Protein AF-A0A7D7PIB9-F1 (afdb_monomer)

Sequence (70 aa):
MINLSLEHELNEWLAERGYAGQADNRNWVAEVVACKLQDSFCMNVSWDALNTAYSEHPEWFSGLVSGDEN

Radius of gyration: 11.82 Å; Cα contacts (8 Å, |Δi|>4): 48; chains: 1; bounding box: 28×27×24 Å

Structure (mmCIF, N/CA/C/O backbone):
data_AF-A0A7D7PIB9-F1
#
_entry.id   AF-A0A7D7PIB9-F1
#
loop_
_atom_site.group_PDB
_atom_site.id
_atom_site.type_symbol
_atom_site.label_atom_id
_atom_site.label_alt_id
_atom_site.label_comp_id
_atom_site.label_asym_id
_atom_site.label_entity_id
_atom_site.label_seq_id
_atom_site.pdbx_PDB_ins_code
_atom_site.Cartn_x
_atom_site.Cartn_y
_atom_site.Cartn_z
_atom_site.occupancy
_atom_site.B_iso_or_equiv
_atom_site.auth_seq_id
_atom_site.auth_comp_id
_atom_site.auth_asym_id
_atom_site.auth_atom_id
_atom_site.pdbx_PDB_model_num
ATOM 1 N N . MET A 1 1 ? 9.503 -6.042 -17.580 1.00 32.72 1 MET A N 1
ATOM 2 C CA . MET A 1 1 ? 10.412 -6.849 -16.743 1.00 32.72 1 MET A CA 1
ATOM 3 C C . MET A 1 1 ? 10.044 -6.518 -15.310 1.00 32.72 1 MET A C 1
ATOM 5 O O . MET A 1 1 ? 10.340 -5.418 -14.870 1.00 32.72 1 MET A O 1
ATOM 9 N N . ILE A 1 2 ? 9.253 -7.375 -14.665 1.00 38.19 2 ILE A N 1
ATOM 10 C CA . ILE A 1 2 ? 8.836 -7.175 -13.273 1.00 38.19 2 ILE A CA 1
ATOM 11 C C . ILE A 1 2 ? 10.006 -7.680 -12.427 1.00 38.19 2 ILE A C 1
ATOM 13 O O . ILE A 1 2 ? 10.474 -8.799 -12.640 1.00 38.19 2 ILE A O 1
ATOM 17 N N . ASN A 1 3 ? 10.561 -6.830 -11.564 1.00 52.19 3 ASN A N 1
ATOM 18 C CA . ASN A 1 3 ? 11.615 -7.241 -10.641 1.00 52.19 3 ASN A CA 1
ATOM 19 C C . ASN A 1 3 ? 11.000 -8.255 -9.664 1.00 52.19 3 ASN A C 1
ATOM 21 O O . ASN A 1 3 ? 10.157 -7.880 -8.856 1.00 52.19 3 ASN A O 1
ATOM 25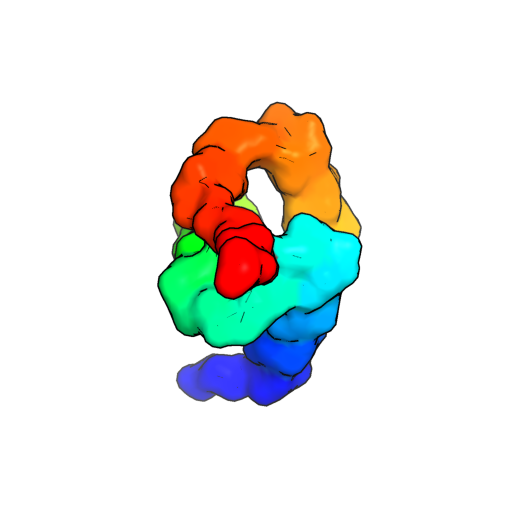 N N . LEU A 1 4 ? 11.406 -9.526 -9.739 1.00 54.84 4 LEU A N 1
ATOM 26 C CA . LEU A 1 4 ? 10.943 -10.591 -8.834 1.00 54.84 4 LEU A CA 1
ATOM 27 C C . LEU A 1 4 ? 11.170 -10.250 -7.351 1.00 54.84 4 LEU A C 1
ATOM 29 O O . LEU A 1 4 ? 10.434 -10.747 -6.504 1.00 54.84 4 LEU A O 1
ATOM 33 N N . SER A 1 5 ? 12.157 -9.402 -7.041 1.00 64.06 5 SER A N 1
ATOM 34 C CA . SER A 1 5 ? 12.384 -8.879 -5.688 1.00 64.06 5 SER A CA 1
ATOM 35 C C . SER A 1 5 ? 11.238 -7.976 -5.235 1.00 64.06 5 SER A C 1
ATOM 37 O O . SER A 1 5 ? 10.651 -8.221 -4.190 1.00 64.06 5 SER A O 1
ATOM 39 N N . LEU A 1 6 ? 10.825 -7.024 -6.081 1.00 69.19 6 LEU A N 1
ATOM 40 C CA . LEU A 1 6 ? 9.752 -6.086 -5.757 1.00 69.19 6 LEU A CA 1
ATOM 41 C C . LEU A 1 6 ? 8.428 -6.817 -5.520 1.00 69.19 6 LEU A C 1
ATOM 43 O O . LEU A 1 6 ? 7.711 -6.478 -4.594 1.00 69.19 6 LEU A O 1
ATOM 47 N N . GLU A 1 7 ? 8.109 -7.835 -6.322 1.00 72.56 7 GLU A N 1
ATOM 48 C CA . GLU A 1 7 ? 6.859 -8.588 -6.161 1.00 72.56 7 GLU A CA 1
ATOM 49 C C . GLU A 1 7 ? 6.828 -9.425 -4.868 1.00 72.56 7 GLU A C 1
ATOM 51 O O . GLU A 1 7 ? 5.790 -9.498 -4.209 1.00 72.56 7 GLU A O 1
ATOM 56 N N . HIS A 1 8 ? 7.951 -10.037 -4.473 1.00 77.50 8 HIS A N 1
ATOM 57 C CA . HIS A 1 8 ? 8.040 -10.761 -3.200 1.00 77.50 8 HIS A CA 1
ATOM 58 C C . HIS A 1 8 ? 7.979 -9.815 -2.003 1.00 77.50 8 HIS A C 1
ATOM 60 O O . HIS A 1 8 ? 7.166 -10.027 -1.110 1.00 77.50 8 HIS A O 1
ATOM 66 N N . GLU A 1 9 ? 8.764 -8.743 -2.019 1.00 78.00 9 GLU A N 1
ATOM 67 C CA . GLU A 1 9 ? 8.793 -7.770 -0.929 1.00 78.00 9 GLU A CA 1
ATOM 68 C C . GLU A 1 9 ? 7.426 -7.067 -0.767 1.00 78.00 9 GLU A C 1
ATOM 70 O O . GLU A 1 9 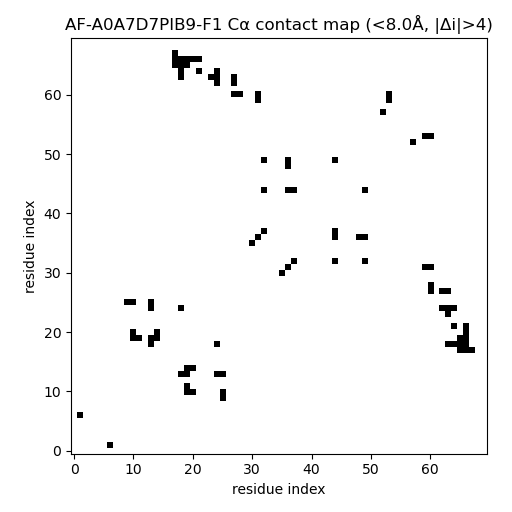? 6.974 -6.822 0.350 1.00 78.00 9 GLU A O 1
ATOM 75 N N . LEU A 1 10 ? 6.701 -6.818 -1.867 1.00 79.19 10 LEU A N 1
ATOM 76 C CA . LEU A 1 10 ? 5.339 -6.266 -1.829 1.00 79.19 10 LEU A CA 1
ATOM 77 C C . LEU A 1 10 ? 4.333 -7.264 -1.247 1.00 79.19 10 LEU A C 1
ATOM 79 O O . LEU A 1 10 ? 3.433 -6.870 -0.508 1.00 79.19 10 LEU A O 1
ATOM 83 N N . ASN A 1 11 ? 4.493 -8.557 -1.548 1.00 80.12 11 ASN A N 1
ATOM 84 C CA . ASN A 1 11 ? 3.700 -9.606 -0.909 1.00 80.12 11 ASN A CA 1
ATOM 85 C C . ASN A 1 11 ? 3.971 -9.686 0.594 1.00 80.12 11 ASN A C 1
ATOM 87 O O . ASN A 1 11 ? 3.018 -9.830 1.354 1.00 80.12 11 ASN A O 1
ATOM 91 N N . GLU A 1 12 ? 5.228 -9.581 1.027 1.00 83.69 12 GLU A N 1
ATOM 92 C CA . GLU A 1 12 ? 5.582 -9.560 2.450 1.00 83.69 12 GLU A CA 1
ATOM 93 C C . GLU A 1 12 ? 4.978 -8.336 3.145 1.00 83.69 12 GLU A C 1
ATOM 95 O O . GLU A 1 12 ? 4.286 -8.482 4.150 1.00 83.69 12 GLU A O 1
ATOM 100 N N . TRP A 1 13 ? 5.115 -7.149 2.552 1.00 83.56 13 TRP A N 1
ATOM 101 C CA . TRP A 1 13 ? 4.545 -5.908 3.083 1.00 83.56 13 TRP A CA 1
ATOM 102 C C . TRP A 1 13 ? 3.017 -5.964 3.237 1.00 83.56 13 TRP A C 1
ATOM 104 O O . TRP A 1 13 ? 2.461 -5.465 4.223 1.00 83.56 13 TRP A O 1
ATOM 114 N N . LEU A 1 14 ? 2.330 -6.574 2.262 1.00 84.81 14 LEU A N 1
ATOM 115 C CA . LEU A 1 14 ? 0.890 -6.829 2.317 1.00 84.81 14 LEU A CA 1
ATOM 116 C C . LEU A 1 14 ? 0.555 -7.876 3.383 1.00 84.81 14 LEU A C 1
ATOM 118 O O . LEU A 1 14 ? -0.416 -7.704 4.119 1.00 84.81 14 LEU A O 1
ATOM 122 N N . ALA A 1 15 ? 1.355 -8.937 3.500 1.00 84.81 15 ALA A N 1
ATOM 123 C CA . ALA A 1 15 ? 1.153 -9.994 4.484 1.00 84.81 15 ALA A CA 1
ATOM 124 C C . ALA A 1 15 ? 1.285 -9.487 5.925 1.00 84.81 15 ALA A C 1
ATOM 126 O O . ALA A 1 15 ? 0.430 -9.801 6.750 1.00 84.81 15 ALA A O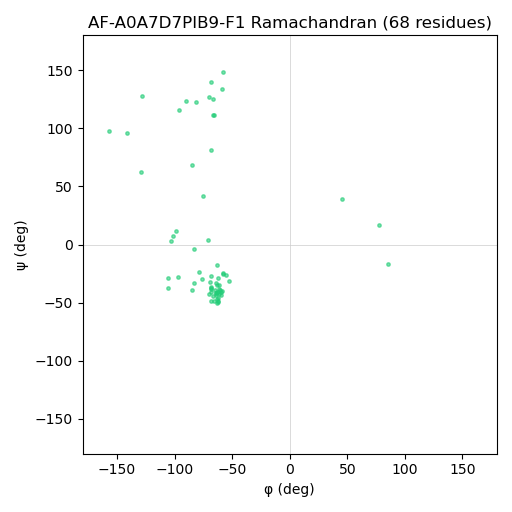 1
ATOM 127 N N . GLU A 1 16 ? 2.273 -8.634 6.209 1.00 84.88 16 GLU A N 1
ATOM 128 C CA . GLU A 1 16 ? 2.448 -7.982 7.517 1.00 84.88 16 GLU A CA 1
ATOM 129 C C . GLU A 1 16 ? 1.225 -7.162 7.952 1.00 84.88 16 GLU A C 1
ATOM 131 O O . GLU A 1 16 ? 1.002 -6.948 9.143 1.00 84.88 16 GLU A O 1
ATOM 136 N N . ARG A 1 17 ? 0.420 -6.702 6.990 1.00 82.25 17 ARG A N 1
ATOM 137 C CA . ARG A 1 17 ? -0.765 -5.862 7.212 1.00 82.25 17 ARG A CA 1
ATOM 138 C C . ARG A 1 17 ? -2.088 -6.619 7.108 1.00 82.25 17 ARG A C 1
ATOM 140 O O . ARG A 1 17 ? -3.139 -5.997 7.200 1.00 82.25 17 ARG A O 1
ATOM 147 N N . GLY A 1 18 ? -2.053 -7.937 6.905 1.00 83.81 18 GLY A N 1
ATOM 148 C CA . GLY A 1 18 ? -3.262 -8.753 6.742 1.00 83.81 18 GLY A CA 1
ATOM 149 C C . GLY A 1 18 ? -3.916 -8.642 5.358 1.00 83.81 18 GLY A C 1
ATOM 150 O O . GLY A 1 18 ? -5.062 -9.037 5.174 1.00 83.81 18 GLY A O 1
ATOM 151 N N . TYR A 1 19 ? -3.196 -8.129 4.362 1.00 82.31 19 TYR A N 1
ATOM 152 C CA . TYR A 1 19 ? -3.638 -8.038 2.965 1.00 82.31 19 TYR A CA 1
ATOM 153 C C . TYR A 1 19 ? -3.075 -9.171 2.090 1.00 82.31 19 TYR A C 1
ATOM 155 O O . TYR A 1 19 ? -3.133 -9.091 0.857 1.00 82.31 19 TYR A O 1
ATOM 163 N N . ALA A 1 20 ? -2.489 -10.198 2.717 1.00 76.00 20 ALA A N 1
ATOM 164 C CA . ALA A 1 20 ? -1.818 -11.309 2.049 1.00 76.00 20 ALA A CA 1
ATOM 165 C C . ALA A 1 20 ? -2.750 -12.055 1.079 1.00 76.00 20 ALA A C 1
ATOM 167 O O . ALA A 1 20 ? -3.950 -12.180 1.306 1.00 76.00 20 ALA A O 1
ATOM 168 N N . GLY A 1 21 ? -2.179 -12.596 0.002 1.00 70.44 21 GLY A N 1
ATOM 169 C CA . GLY A 1 21 ? -2.870 -13.543 -0.879 1.00 70.44 21 GLY A CA 1
ATOM 170 C C . GLY A 1 21 ? -3.730 -12.925 -1.985 1.00 70.44 21 GLY A C 1
ATOM 171 O O . GLY A 1 21 ? -3.986 -13.602 -2.979 1.00 70.44 21 GLY A O 1
ATOM 172 N N . GLN A 1 22 ? -4.092 -11.642 -1.912 1.00 75.88 22 GLN A N 1
ATOM 173 C CA . GLN A 1 22 ? -4.922 -11.014 -2.947 1.00 75.88 22 GLN A CA 1
ATOM 174 C C . GLN A 1 22 ? -4.084 -10.394 -4.073 1.00 75.88 22 GLN A C 1
ATOM 176 O O . GLN A 1 22 ? -3.196 -9.568 -3.852 1.00 75.88 22 GLN A O 1
ATOM 181 N N . ALA A 1 23 ? -4.345 -10.818 -5.313 1.00 77.69 23 ALA A N 1
ATOM 182 C CA . ALA A 1 23 ? -3.696 -10.259 -6.501 1.00 77.69 23 ALA A CA 1
ATOM 183 C C . ALA A 1 23 ? -4.146 -8.813 -6.774 1.00 77.69 23 ALA A C 1
ATOM 185 O O . ALA A 1 23 ? -3.339 -7.995 -7.212 1.00 77.69 23 ALA A O 1
ATOM 186 N N . ASP A 1 24 ? -5.394 -8.479 -6.442 1.00 81.81 24 ASP A N 1
ATOM 187 C CA . ASP A 1 24 ? -5.934 -7.126 -6.576 1.00 81.81 24 ASP A CA 1
ATOM 188 C C . ASP A 1 24 ? -5.207 -6.126 -5.672 1.00 81.81 24 ASP A C 1
ATOM 190 O O . ASP A 1 24 ? -4.790 -5.071 -6.144 1.00 81.81 24 ASP A O 1
ATOM 194 N N . ASN A 1 25 ? -4.928 -6.495 -4.416 1.00 83.62 25 ASN A N 1
ATOM 195 C CA . ASN A 1 25 ? -4.146 -5.662 -3.495 1.00 83.62 25 ASN A CA 1
ATOM 196 C C . ASN A 1 25 ? -2.737 -5.383 -4.031 1.00 83.62 25 ASN A C 1
ATOM 198 O O . ASN A 1 25 ? -2.244 -4.261 -3.937 1.00 83.62 25 ASN A O 1
ATOM 202 N N . ARG A 1 26 ? -2.093 -6.392 -4.631 1.00 81.69 26 ARG A N 1
ATOM 203 C CA . ARG A 1 26 ? -0.775 -6.228 -5.259 1.00 81.69 26 ARG A CA 1
ATOM 204 C C . ARG A 1 26 ? -0.813 -5.233 -6.410 1.00 81.69 26 ARG A C 1
ATOM 206 O O . ARG A 1 26 ? 0.018 -4.329 -6.449 1.00 81.69 26 ARG A O 1
ATOM 213 N N . ASN A 1 27 ? -1.775 -5.385 -7.319 1.00 82.44 27 ASN A N 1
ATOM 214 C CA . ASN A 1 27 ? -1.949 -4.458 -8.436 1.00 82.44 27 ASN A CA 1
ATOM 215 C C . ASN A 1 27 ? -2.263 -3.043 -7.942 1.00 82.44 27 ASN A C 1
ATOM 217 O O . ASN A 1 27 ? -1.714 -2.084 -8.476 1.00 82.44 27 ASN A O 1
ATOM 221 N N . TRP A 1 28 ? -3.065 -2.914 -6.884 1.00 84.81 28 TRP A N 1
ATOM 222 C CA . TRP A 1 28 ? -3.403 -1.626 -6.288 1.00 84.81 28 TRP A CA 1
ATOM 223 C C . TRP A 1 28 ? -2.175 -0.908 -5.723 1.00 84.81 28 TRP A C 1
ATOM 225 O O . TRP A 1 28 ? -1.927 0.246 -6.059 1.00 84.81 28 TRP A O 1
ATOM 235 N N . VAL A 1 29 ? -1.354 -1.585 -4.909 1.00 80.56 29 VAL A N 1
ATOM 236 C CA . VAL A 1 29 ? -0.118 -0.977 -4.381 1.00 80.56 29 VAL A CA 1
ATOM 237 C C . VAL A 1 29 ? 0.865 -0.680 -5.510 1.00 80.56 29 VAL A C 1
ATOM 239 O O . VAL A 1 29 ? 1.483 0.381 -5.500 1.00 80.56 29 VAL A O 1
ATOM 242 N N . ALA A 1 30 ? 0.990 -1.560 -6.506 1.00 78.88 30 ALA A N 1
ATOM 243 C CA . ALA A 1 30 ? 1.831 -1.304 -7.673 1.00 78.88 30 ALA A CA 1
ATOM 244 C C . ALA A 1 30 ? 1.378 -0.052 -8.445 1.00 78.88 30 ALA A C 1
ATOM 246 O O . ALA A 1 30 ? 2.221 0.733 -8.873 1.00 78.88 30 ALA A O 1
ATOM 247 N N . GLU A 1 31 ? 0.069 0.176 -8.572 1.00 81.38 31 GLU A N 1
ATOM 248 C CA . GLU A 1 31 ? -0.496 1.376 -9.189 1.00 81.38 31 GLU A CA 1
ATOM 249 C C . GLU A 1 31 ? -0.274 2.623 -8.325 1.00 81.38 31 GLU A C 1
ATOM 251 O O . GLU A 1 31 ? 0.150 3.651 -8.842 1.00 81.38 31 GLU A O 1
ATOM 256 N N . VAL A 1 32 ? -0.456 2.546 -7.004 1.00 80.38 32 VAL A N 1
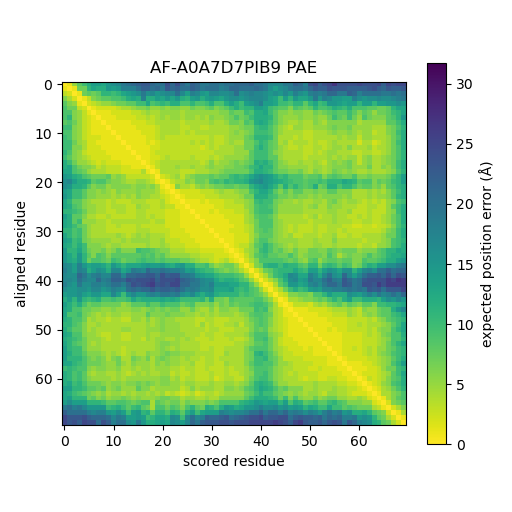ATOM 257 C CA . VAL A 1 32 ? -0.134 3.656 -6.087 1.00 80.38 32 VAL A CA 1
ATOM 258 C C . VAL A 1 32 ? 1.352 4.009 -6.179 1.00 80.38 32 VAL A C 1
ATOM 260 O O . VAL A 1 32 ? 1.714 5.178 -6.302 1.00 80.38 32 VAL A O 1
ATOM 263 N N . VAL A 1 33 ? 2.229 3.009 -6.209 1.00 77.00 33 VAL A N 1
ATOM 264 C CA . VAL A 1 33 ? 3.670 3.202 -6.393 1.00 77.00 33 VAL A CA 1
ATOM 265 C C . VAL A 1 33 ? 3.969 3.846 -7.750 1.00 77.00 33 VAL A C 1
ATOM 267 O O . VAL A 1 33 ? 4.720 4.816 -7.804 1.00 77.00 33 VAL A O 1
ATOM 270 N N . ALA A 1 34 ? 3.361 3.364 -8.834 1.00 75.50 34 ALA A N 1
ATOM 271 C CA . ALA A 1 34 ? 3.613 3.845 -10.192 1.00 75.50 34 ALA A CA 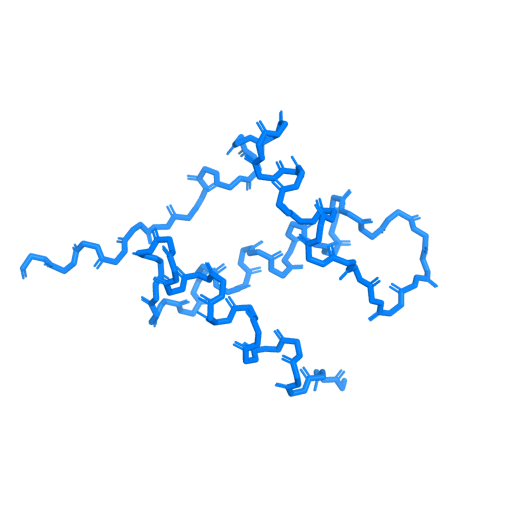1
ATOM 272 C C . ALA A 1 34 ? 2.956 5.200 -10.520 1.00 75.50 34 ALA A C 1
ATOM 274 O O . ALA A 1 34 ? 3.473 5.946 -11.342 1.00 75.50 34 ALA A O 1
ATOM 275 N N . CYS A 1 35 ? 1.824 5.539 -9.906 1.00 76.25 35 CYS A N 1
ATOM 276 C CA . CYS A 1 35 ? 1.064 6.752 -10.219 1.00 76.25 35 CYS A CA 1
ATOM 277 C C . CYS A 1 35 ? 1.197 7.851 -9.163 1.00 76.25 35 CYS A C 1
ATOM 279 O O . CYS A 1 35 ? 1.029 9.020 -9.503 1.00 76.25 35 CYS A O 1
ATOM 281 N N . LYS A 1 36 ? 1.435 7.506 -7.890 1.00 74.75 36 LYS A N 1
ATOM 282 C CA . LYS A 1 36 ? 1.533 8.478 -6.785 1.00 74.75 36 LYS A CA 1
ATOM 283 C C . LYS A 1 36 ? 2.963 8.697 -6.312 1.00 74.75 36 LYS A C 1
ATOM 285 O O . LYS A 1 36 ? 3.308 9.823 -5.976 1.00 74.75 36 LYS A O 1
ATOM 290 N N . LEU A 1 37 ? 3.780 7.644 -6.281 1.00 72.31 37 LEU A N 1
ATOM 291 C CA . LEU A 1 37 ? 5.160 7.727 -5.784 1.00 72.31 37 LEU A CA 1
ATOM 292 C C . LEU A 1 37 ? 6.194 7.896 -6.902 1.00 72.31 37 LEU A C 1
ATOM 294 O O . LEU A 1 37 ? 7.249 8.489 -6.683 1.00 72.31 37 LEU A O 1
ATOM 298 N N . GLN A 1 38 ? 5.909 7.412 -8.109 1.00 67.31 38 GLN A N 1
ATOM 299 C CA . GLN A 1 38 ? 6.816 7.510 -9.248 1.00 67.31 38 GLN A CA 1
ATOM 300 C C . GLN A 1 38 ? 6.650 8.859 -9.971 1.00 67.31 38 GLN A C 1
ATOM 302 O O . GLN A 1 38 ? 6.186 8.924 -11.103 1.00 67.31 38 GLN A O 1
ATOM 307 N N . ASP A 1 39 ? 7.050 9.949 -9.314 1.00 58.38 39 ASP A N 1
ATOM 308 C CA . ASP A 1 39 ? 7.047 11.297 -9.911 1.00 58.38 39 ASP A CA 1
ATOM 309 C C . ASP A 1 39 ? 8.246 11.527 -10.854 1.00 58.38 39 ASP A C 1
ATOM 311 O O . ASP A 1 39 ? 8.189 12.321 -11.789 1.00 58.38 39 ASP A O 1
ATOM 315 N N . SER A 1 40 ? 9.350 10.793 -10.689 1.00 50.66 40 SER A N 1
ATOM 316 C CA . SER A 1 40 ? 10.514 10.963 -11.565 1.00 50.66 40 SER A CA 1
ATOM 317 C C . SER A 1 40 ? 11.420 9.732 -11.600 1.00 50.66 40 SER A C 1
ATOM 319 O O . SER A 1 40 ? 12.280 9.521 -10.757 1.00 50.66 40 SER A O 1
ATOM 321 N N . PHE A 1 41 ? 11.228 8.906 -12.630 1.00 46.75 41 PHE A N 1
ATOM 322 C CA . PHE A 1 41 ? 12.280 8.121 -13.295 1.0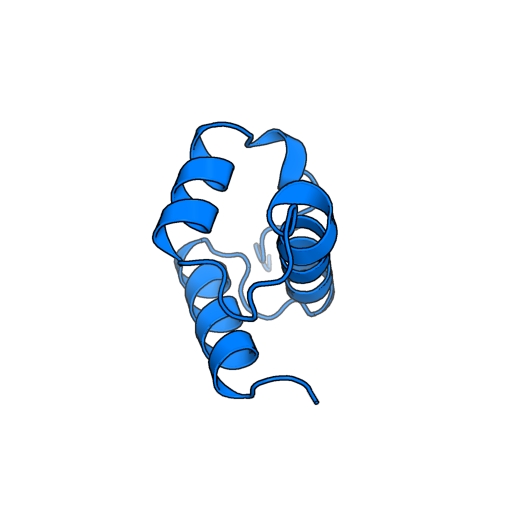0 46.75 41 PHE A CA 1
ATOM 323 C C . PHE A 1 41 ? 13.301 7.355 -12.418 1.00 46.75 41 PHE A C 1
ATOM 325 O O . PHE A 1 41 ? 14.471 7.265 -12.787 1.00 46.75 41 PHE A O 1
ATOM 332 N N . CYS A 1 42 ? 12.898 6.749 -11.297 1.00 44.03 42 CYS A N 1
ATOM 333 C CA . CYS A 1 42 ? 13.785 5.861 -10.543 1.00 44.03 42 CYS A CA 1
ATOM 334 C C . CYS A 1 42 ? 13.126 4.507 -10.271 1.00 44.03 42 CYS A C 1
ATOM 336 O O . CYS A 1 42 ? 12.004 4.416 -9.778 1.00 44.03 42 CYS A O 1
ATOM 338 N N . MET A 1 43 ? 13.843 3.443 -10.631 1.00 51.16 43 MET A N 1
ATOM 339 C CA . MET A 1 43 ? 13.389 2.048 -10.640 1.00 51.16 43 MET A CA 1
ATOM 340 C C . MET A 1 43 ? 13.205 1.425 -9.243 1.00 51.16 43 MET A C 1
ATOM 342 O O . MET A 1 43 ? 12.865 0.251 -9.156 1.00 51.16 43 MET A O 1
ATOM 346 N N . ASN A 1 44 ? 13.382 2.188 -8.162 1.00 55.91 44 ASN A N 1
ATOM 347 C CA . ASN A 1 44 ? 13.257 1.712 -6.787 1.00 55.91 44 ASN A CA 1
ATOM 348 C C . ASN A 1 44 ? 12.583 2.789 -5.927 1.00 55.91 44 ASN A C 1
ATOM 350 O O . ASN A 1 44 ? 13.243 3.699 -5.429 1.00 55.91 44 ASN A O 1
ATOM 354 N N . VAL A 1 45 ? 11.267 2.688 -5.740 1.00 61.47 45 VAL A N 1
ATOM 355 C CA . VAL A 1 45 ? 10.620 3.342 -4.596 1.00 61.47 45 VAL A CA 1
ATOM 356 C C . VAL A 1 45 ? 11.121 2.638 -3.338 1.00 61.47 45 VAL A C 1
ATOM 358 O O . VAL A 1 45 ? 11.051 1.415 -3.240 1.00 6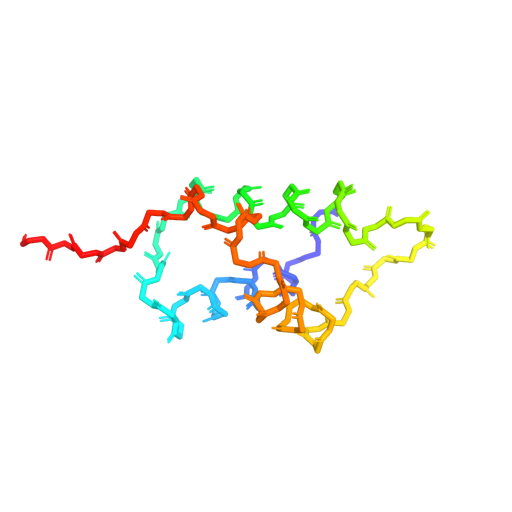1.47 45 VAL A O 1
ATOM 361 N N . SER A 1 46 ? 11.667 3.398 -2.391 1.00 72.56 46 SER A N 1
ATOM 362 C CA . SER A 1 46 ? 12.082 2.858 -1.096 1.00 72.56 46 SER A CA 1
ATOM 363 C C . SER A 1 46 ? 10.857 2.436 -0.281 1.00 72.56 46 SER A C 1
ATOM 365 O O . SER A 1 46 ? 9.882 3.184 -0.217 1.00 72.56 46 SER A O 1
ATOM 367 N N . TRP A 1 47 ? 10.928 1.299 0.419 1.00 75.31 47 TRP A N 1
ATOM 368 C CA . TRP A 1 47 ? 9.881 0.859 1.360 1.00 75.31 47 TRP A CA 1
ATOM 369 C C . TRP A 1 47 ? 9.524 1.915 2.403 1.00 75.31 47 TRP A C 1
ATOM 371 O O . TRP A 1 47 ? 8.373 2.021 2.811 1.00 75.31 47 TRP A O 1
ATOM 381 N N . ASP A 1 48 ? 10.499 2.731 2.792 1.00 78.50 48 ASP A N 1
ATOM 382 C CA . ASP A 1 48 ? 10.302 3.873 3.679 1.00 78.50 48 ASP A CA 1
ATOM 383 C C . ASP A 1 48 ? 9.344 4.924 3.086 1.00 78.50 48 ASP A C 1
ATOM 385 O O . ASP A 1 48 ? 8.423 5.375 3.764 1.00 78.50 48 ASP A O 1
ATOM 389 N N . ALA A 1 49 ? 9.473 5.229 1.790 1.00 78.56 49 ALA A N 1
ATOM 390 C CA . ALA A 1 49 ? 8.567 6.138 1.090 1.00 78.56 49 ALA A CA 1
ATOM 391 C C . ALA A 1 49 ? 7.159 5.538 0.953 1.00 78.56 49 ALA A C 1
ATOM 393 O O . ALA A 1 49 ? 6.170 6.252 1.104 1.00 78.56 49 ALA A O 1
ATOM 394 N N . LEU A 1 50 ? 7.056 4.221 0.735 1.00 80.25 50 LEU A N 1
ATOM 395 C CA . LEU A 1 50 ? 5.764 3.531 0.714 1.00 80.25 50 LEU A CA 1
ATOM 396 C C . LEU A 1 50 ? 5.092 3.526 2.097 1.00 80.25 50 LEU A C 1
ATOM 398 O O . LEU A 1 50 ? 3.902 3.808 2.201 1.00 80.25 50 LEU A O 1
ATOM 402 N N . ASN A 1 51 ? 5.845 3.242 3.162 1.00 82.12 51 ASN A N 1
ATOM 403 C CA . ASN A 1 51 ? 5.351 3.280 4.542 1.00 82.12 51 ASN A CA 1
ATOM 404 C C . ASN A 1 51 ? 4.920 4.686 4.962 1.00 82.12 51 ASN A C 1
ATOM 406 O O . ASN A 1 51 ? 3.891 4.851 5.622 1.00 82.12 51 ASN A O 1
ATOM 410 N N . THR A 1 52 ? 5.698 5.689 4.563 1.00 84.62 52 THR A N 1
ATOM 411 C CA . THR A 1 52 ? 5.387 7.099 4.787 1.00 84.62 52 THR A CA 1
ATOM 412 C C . THR A 1 52 ? 4.089 7.466 4.075 1.00 84.62 52 THR A C 1
ATOM 414 O O . THR A 1 52 ? 3.157 7.919 4.728 1.00 84.62 52 THR A O 1
ATOM 417 N N . ALA A 1 53 ? 3.943 7.128 2.790 1.00 83.69 53 ALA A N 1
ATOM 418 C CA . ALA A 1 53 ? 2.700 7.347 2.053 1.00 83.69 53 ALA A CA 1
ATOM 419 C C . ALA A 1 53 ? 1.505 6.583 2.633 1.00 83.69 53 ALA A C 1
ATOM 421 O O . ALA A 1 53 ? 0.399 7.105 2.636 1.00 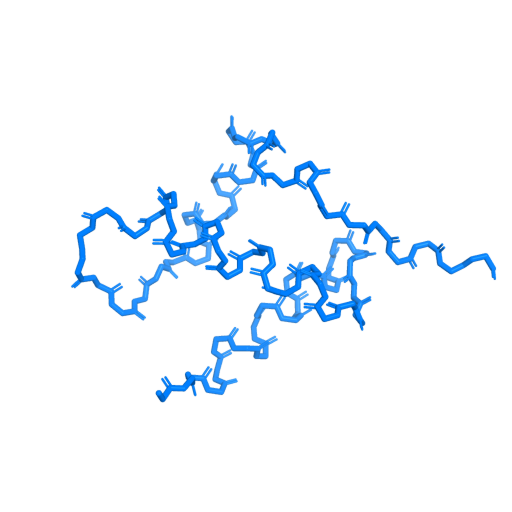83.69 53 ALA A O 1
ATOM 422 N N . TYR A 1 54 ? 1.700 5.377 3.167 1.00 83.69 54 TYR A N 1
ATOM 423 C CA . TYR A 1 54 ? 0.629 4.650 3.855 1.00 83.69 54 TYR A CA 1
ATOM 424 C C . TYR A 1 54 ? 0.144 5.378 5.116 1.00 83.69 54 TYR A C 1
ATOM 426 O O . TYR A 1 54 ? -1.036 5.318 5.453 1.00 83.69 54 TYR A O 1
ATOM 434 N N . SER A 1 55 ? 1.049 6.079 5.803 1.00 85.00 55 SER A N 1
ATOM 435 C CA . SER A 1 55 ? 0.746 6.816 7.033 1.00 85.00 55 SER A CA 1
ATOM 436 C C . SER A 1 55 ? 0.195 8.218 6.757 1.00 85.00 55 SER A C 1
ATOM 438 O O . SER A 1 55 ? -0.707 8.670 7.457 1.00 85.00 55 SER A O 1
ATOM 440 N N . GLU A 1 56 ? 0.729 8.905 5.745 1.00 88.81 56 GLU A N 1
ATOM 441 C CA . GLU A 1 56 ? 0.328 10.263 5.360 1.00 88.81 56 GLU A CA 1
ATOM 442 C C . GLU A 1 56 ? -0.913 10.283 4.461 1.00 88.81 56 GLU A C 1
ATOM 444 O O . GLU A 1 56 ? -1.728 11.197 4.570 1.00 88.81 56 GLU A O 1
ATOM 449 N N . HIS A 1 57 ? -1.073 9.265 3.611 1.00 87.88 57 HIS A N 1
ATOM 450 C CA . HIS A 1 57 ? -2.137 9.153 2.614 1.00 87.88 57 HIS A CA 1
ATOM 451 C C . HIS A 1 57 ? -2.874 7.805 2.686 1.00 87.88 57 HIS A C 1
ATOM 453 O O . HIS A 1 57 ? -2.880 7.036 1.714 1.00 87.88 57 HIS A O 1
ATOM 459 N N . PRO A 1 58 ? -3.539 7.489 3.814 1.00 82.50 58 PRO A N 1
ATOM 460 C CA . PRO A 1 58 ? -4.323 6.262 3.936 1.00 82.50 58 PRO A CA 1
ATOM 461 C C . PRO A 1 58 ? -5.427 6.163 2.869 1.00 82.50 58 PRO A C 1
ATOM 463 O O . PRO A 1 58 ? -5.824 5.063 2.487 1.00 82.50 58 PRO A O 1
ATOM 466 N N . GLU A 1 59 ? -5.895 7.291 2.324 1.00 86.62 59 GLU A N 1
ATOM 467 C CA . GLU A 1 59 ? -6.883 7.325 1.248 1.00 86.62 59 GLU A CA 1
ATOM 468 C C . GLU A 1 59 ? -6.398 6.657 -0.047 1.00 86.62 59 GLU A C 1
ATOM 470 O O . GLU A 1 59 ? -7.219 6.093 -0.775 1.00 86.62 59 GLU A O 1
ATOM 475 N N . TRP A 1 60 ? -5.088 6.637 -0.327 1.00 86.38 60 TRP A N 1
ATOM 476 C CA . TRP A 1 60 ? -4.537 5.951 -1.506 1.00 86.38 60 TRP A CA 1
ATOM 477 C C . TRP A 1 60 ? -4.664 4.430 -1.394 1.00 86.38 60 TRP A C 1
ATOM 479 O O . TRP A 1 60 ? -4.792 3.737 -2.402 1.00 86.38 60 TRP A O 1
ATOM 489 N N . PHE A 1 61 ? -4.686 3.918 -0.164 1.00 83.12 61 PHE A N 1
ATOM 490 C CA . PHE A 1 61 ? -4.750 2.494 0.156 1.00 83.12 61 PHE A CA 1
ATOM 491 C C . PHE A 1 61 ? -6.154 2.039 0.568 1.00 83.12 61 PHE A C 1
ATOM 493 O O . PHE A 1 61 ? -6.341 0.889 0.949 1.00 83.12 61 PHE A O 1
ATOM 500 N N . SER A 1 62 ? -7.160 2.907 0.442 1.00 82.69 62 SER A N 1
ATOM 501 C CA . SER A 1 62 ? -8.560 2.588 0.754 1.00 82.69 62 SER A CA 1
ATOM 502 C C . SER A 1 62 ? -9.171 1.489 -0.127 1.00 82.69 62 SER A C 1
ATOM 504 O O . SER A 1 62 ? -10.185 0.907 0.247 1.00 82.69 62 SER A O 1
ATOM 506 N N . GLY A 1 63 ? -8.561 1.192 -1.279 1.00 81.94 63 GLY A N 1
ATOM 507 C CA . GLY A 1 63 ? -8.943 0.074 -2.145 1.00 81.94 63 GLY A CA 1
ATOM 508 C C . GLY A 1 63 ? -8.356 -1.278 -1.732 1.00 81.94 63 GLY A C 1
ATOM 509 O O . GLY A 1 63 ? -8.686 -2.282 -2.358 1.00 81.94 63 GLY A O 1
ATOM 510 N N . LEU A 1 64 ? -7.497 -1.328 -0.702 1.00 83.00 64 LEU A N 1
ATOM 511 C CA . LEU A 1 64 ? -6.976 -2.590 -0.186 1.00 83.00 64 LEU A CA 1
ATOM 512 C C . LEU A 1 64 ? -8.076 -3.364 0.533 1.00 83.00 64 LEU A C 1
ATOM 514 O O . LEU A 1 64 ? -8.719 -2.873 1.459 1.00 83.00 64 LEU A O 1
ATOM 518 N N . VAL A 1 65 ? -8.253 -4.612 0.125 1.00 81.19 65 VAL A N 1
ATOM 519 C CA . VAL A 1 65 ? -9.221 -5.526 0.720 1.00 81.19 65 VAL A CA 1
ATOM 520 C C . VAL A 1 65 ? -8.492 -6.379 1.752 1.00 81.19 65 VAL A C 1
ATOM 522 O O . VAL A 1 65 ? -7.593 -7.143 1.387 1.00 81.19 65 VAL A O 1
ATOM 525 N N . SER A 1 66 ? -8.842 -6.259 3.039 1.00 74.31 66 SER A N 1
ATOM 526 C CA . SER A 1 66 ? -8.271 -7.141 4.065 1.00 74.31 66 SER A CA 1
ATOM 527 C C . SER A 1 66 ? -8.598 -8.589 3.724 1.00 74.31 66 SER A C 1
ATOM 529 O O . SER A 1 66 ? -9.724 -8.920 3.353 1.00 74.31 66 SER A O 1
ATOM 531 N N . GLY A 1 67 ? -7.592 -9.456 3.810 1.00 65.62 67 GLY A N 1
ATOM 532 C CA . GLY A 1 67 ? -7.766 -10.898 3.695 1.00 65.62 67 GLY A CA 1
ATOM 533 C C . GLY A 1 67 ? -8.369 -11.476 4.972 1.00 65.62 67 GLY A C 1
ATOM 534 O O . GLY A 1 67 ? -7.893 -12.506 5.438 1.00 65.62 67 GLY A O 1
ATOM 535 N N . ASP A 1 68 ? -9.364 -10.801 5.560 1.00 59.19 68 ASP A N 1
ATOM 536 C CA . ASP A 1 68 ? -10.226 -11.399 6.578 1.00 59.19 68 ASP A CA 1
ATOM 537 C C . ASP A 1 68 ? -11.066 -12.462 5.861 1.00 59.19 68 ASP A C 1
ATOM 539 O O . ASP A 1 68 ? -12.181 -12.237 5.386 1.00 59.19 68 ASP A O 1
ATOM 543 N N . GLU A 1 69 ? -10.440 -13.620 5.685 1.00 54.56 69 GLU A N 1
ATOM 544 C CA . GLU A 1 69 ? -11.113 -14.867 5.396 1.00 54.56 69 GLU A C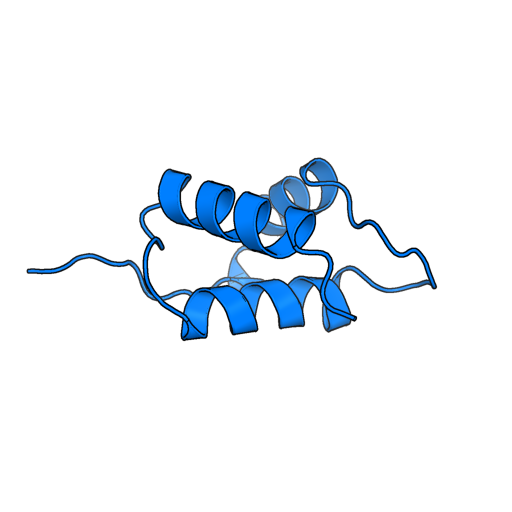A 1
ATOM 545 C C . GLU A 1 69 ? -11.928 -15.207 6.648 1.00 54.56 69 GLU A C 1
ATOM 547 O O . GLU A 1 69 ? -11.377 -15.457 7.720 1.00 54.56 69 GLU A O 1
ATOM 552 N N . ASN A 1 70 ? -13.250 -15.128 6.516 1.00 45.81 70 ASN A N 1
ATOM 553 C CA . ASN A 1 70 ? -14.181 -15.744 7.453 1.00 45.81 70 ASN A CA 1
ATOM 554 C C . ASN A 1 70 ? -13.924 -17.251 7.561 1.00 45.81 70 ASN A C 1
ATOM 556 O O . ASN A 1 70 ? -13.996 -17.911 6.499 1.00 45.81 70 ASN A O 1
#

Foldseek 3Di:
DDDPVVQVVLQVVCVVVQLHDDPQLSVLLVCCCVPVVPPDDDPDDDVVNSVVCCVVPVVSNPPRDGNPDD

pLDDT: mean 73.77, std 13.14, range [32.72, 88.81]

Secondary structure (DSSP, 8-state):
---HHHHHHHHHHHHHTT-TT-HHHHHHHHHHIIIII-SS--S---HHHHHHHHHH-GGGGTT-------

Mean predicted aligned error: 7.73 Å

Organism: Escherichia coli (NCBI:txid562)

Solvent-accessible surface area (backbone atoms only — not comparable to full-atom values): 4360 Å² total; per-residue (Å²): 136,81,58,69,63,60,58,51,53,52,46,50,60,30,40,80,70,45,30,41,92,46,68,67,42,52,53,48,53,52,45,44,44,57,73,72,66,53,82,70,95,63,100,67,82,51,68,65,59,54,53,47,43,52,70,77,39,50,76,80,54,66,81,54,62,69,53,78,76,128